Protein AF-X1LJ41-F1 (afdb_monomer)

Secondary structure (DSSP, 8-state):
--HHHHTGGGSGGGHHHHHHHHHHHTTTS-TTTHHHHHHHHHHHHHHHHHHH-S--HHHHHHHHHHHHHHHHHHHHHHHHH--B---TT---B--S--------SHHHHHHHHHHHTS-HHHHHHHHHHHTTPPPPHHHHHHHTT-

Structure (mmCIF, N/CA/C/O backbone):
data_AF-X1LJ41-F1
#
_entry.id   AF-X1LJ41-F1
#
loop_
_atom_site.group_PDB
_atom_site.id
_atom_site.type_symbol
_atom_site.label_atom_id
_atom_site.label_alt_id
_atom_site.label_comp_id
_atom_site.label_asym_id
_atom_site.label_entity_id
_atom_site.label_seq_id
_atom_site.pdbx_PDB_ins_code
_atom_site.Cartn_x
_atom_site.Cartn_y
_atom_site.Cartn_z
_atom_site.occupancy
_atom_site.B_iso_or_equiv
_atom_site.auth_seq_id
_atom_site.auth_comp_id
_atom_site.auth_asym_id
_atom_site.auth_atom_id
_atom_site.pdbx_PDB_model_num
ATOM 1 N N . MET A 1 1 ? 4.946 17.340 -2.165 1.00 67.69 1 MET A N 1
ATOM 2 C CA . MET A 1 1 ? 4.277 17.723 -0.901 1.00 67.69 1 MET A CA 1
ATOM 3 C C . MET A 1 1 ? 2.829 17.313 -1.077 1.00 67.69 1 MET A C 1
ATOM 5 O O . MET A 1 1 ? 2.264 17.725 -2.078 1.00 67.69 1 MET A O 1
ATOM 9 N N . SER A 1 2 ? 2.300 16.434 -0.219 1.00 85.31 2 SER A N 1
ATOM 10 C CA . SER A 1 2 ? 0.968 15.839 -0.413 1.00 85.31 2 SER A CA 1
ATOM 11 C C . SER A 1 2 ? -0.127 16.756 0.116 1.00 85.31 2 SER A C 1
ATOM 13 O O . SER A 1 2 ? -0.164 17.063 1.313 1.00 85.31 2 SER A O 1
ATOM 15 N N . TRP A 1 3 ? -1.039 17.160 -0.771 1.00 87.69 3 TRP A N 1
ATOM 16 C CA . TRP A 1 3 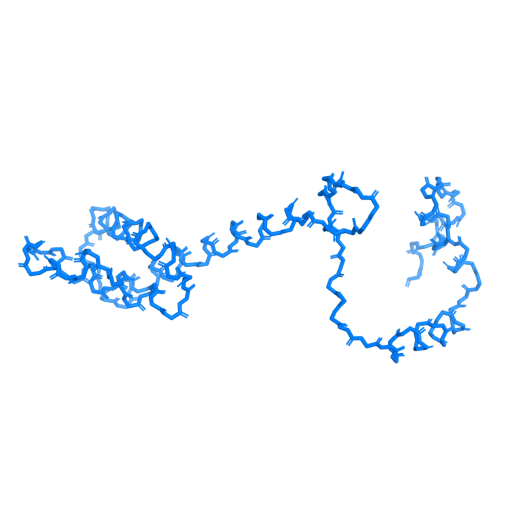? -2.142 18.056 -0.422 1.00 87.69 3 TRP A CA 1
ATOM 17 C C . TRP A 1 3 ? -3.063 17.444 0.644 1.00 87.69 3 TRP A C 1
ATOM 19 O O . TRP A 1 3 ? -3.462 18.124 1.593 1.00 87.69 3 TRP A O 1
ATOM 29 N N . LEU A 1 4 ? -3.364 16.144 0.526 1.00 86.31 4 LEU A N 1
ATOM 30 C CA . LEU A 1 4 ? -4.220 15.423 1.473 1.00 86.31 4 LEU A CA 1
ATOM 31 C C . LEU A 1 4 ? -3.605 15.373 2.870 1.00 86.31 4 LEU A C 1
ATOM 33 O O . LEU A 1 4 ? -4.293 15.620 3.864 1.00 86.31 4 LEU A O 1
ATOM 37 N N . TYR A 1 5 ? -2.310 15.074 2.954 1.00 88.94 5 TYR A N 1
ATOM 38 C CA . TYR A 1 5 ? -1.623 15.006 4.233 1.00 88.94 5 TYR A CA 1
ATOM 39 C C . TYR A 1 5 ? -1.537 16.375 4.914 1.00 88.94 5 TYR A C 1
ATOM 41 O O . TYR A 1 5 ? -1.702 16.468 6.132 1.00 88.94 5 TYR A O 1
ATOM 49 N N . GLU A 1 6 ? -1.331 17.454 4.160 1.00 92.06 6 GLU A N 1
ATOM 50 C CA . GLU A 1 6 ? -1.320 18.819 4.699 1.00 92.06 6 GLU A CA 1
ATOM 51 C C . GLU A 1 6 ? -2.667 19.212 5.316 1.00 92.06 6 GLU A C 1
ATOM 53 O O . GLU A 1 6 ? -2.704 19.774 6.412 1.00 92.06 6 GLU A O 1
ATOM 58 N N . HIS A 1 7 ? -3.769 18.827 4.672 1.00 90.81 7 HIS A N 1
ATOM 59 C CA . HIS A 1 7 ? -5.128 19.168 5.097 1.00 90.81 7 HIS A CA 1
ATOM 60 C C . HIS A 1 7 ? -5.772 18.106 6.002 1.00 90.81 7 HIS A C 1
ATOM 62 O O . HIS A 1 7 ? -6.945 18.221 6.349 1.00 90.81 7 HIS A O 1
ATOM 68 N N . ARG A 1 8 ? -5.019 17.093 6.455 1.00 92.00 8 ARG A N 1
ATOM 69 C CA . ARG A 1 8 ? -5.538 15.953 7.241 1.00 92.00 8 ARG A CA 1
ATOM 70 C C . ARG A 1 8 ? -6.305 16.334 8.508 1.00 92.00 8 ARG A C 1
ATOM 72 O O . ARG A 1 8 ? -7.178 15.588 8.933 1.00 92.00 8 ARG A O 1
ATOM 79 N N . GLU A 1 9 ? -5.985 17.478 9.111 1.00 90.94 9 GLU A N 1
ATOM 80 C CA . GLU A 1 9 ? -6.674 17.979 10.309 1.00 90.94 9 GLU A CA 1
ATOM 81 C C . GLU A 1 9 ? -8.106 18.458 10.008 1.00 90.94 9 GLU A C 1
ATOM 83 O O . GLU A 1 9 ? -8.931 18.512 10.911 1.00 90.94 9 GLU A O 1
ATOM 88 N N . GLN A 1 10 ? -8.416 18.771 8.745 1.00 90.75 10 GLN A N 1
ATOM 89 C CA . GLN A 1 10 ? -9.748 19.173 8.277 1.00 90.75 10 GLN A CA 1
ATOM 90 C C . GLN A 1 10 ? -10.613 17.973 7.858 1.00 90.75 10 GLN A C 1
ATOM 92 O O . GLN A 1 10 ? -11.787 18.140 7.545 1.00 90.75 10 GLN A O 1
ATOM 97 N N . LEU A 1 11 ? -10.037 16.766 7.819 1.00 84.25 11 LEU A N 1
ATOM 98 C CA . LEU A 1 11 ? -10.684 15.549 7.314 1.00 84.25 11 LEU A CA 1
ATOM 99 C C . LEU A 1 11 ? -11.345 14.710 8.426 1.00 84.25 11 LEU A C 1
ATOM 101 O O . LEU A 1 11 ? -11.656 13.536 8.214 1.00 84.25 11 LEU A O 1
ATOM 105 N N . ASP A 1 12 ? -11.552 15.293 9.610 1.00 85.25 12 ASP A N 1
ATOM 106 C CA . ASP A 1 12 ? -12.193 14.674 10.776 1.00 85.25 12 ASP A CA 1
ATOM 107 C C . ASP A 1 12 ? -11.717 13.222 11.027 1.00 85.25 12 ASP A C 1
ATOM 109 O O . ASP A 1 12 ? -10.518 12.932 11.100 1.00 85.25 12 ASP A O 1
ATOM 113 N N . GLY A 1 13 ? -12.651 12.268 11.145 1.00 84.06 13 GLY A N 1
ATOM 114 C CA . GLY A 1 13 ? -12.388 10.853 11.426 1.00 84.06 13 GLY A CA 1
ATOM 115 C C . GLY A 1 13 ? -11.572 10.111 10.359 1.00 84.06 13 GLY A C 1
ATOM 116 O O . GLY A 1 13 ? -11.229 8.946 10.569 1.00 84.06 13 GLY A O 1
ATOM 117 N N . LEU A 1 14 ? -11.238 10.756 9.235 1.00 89.75 14 LEU A N 1
ATOM 118 C CA . LEU A 1 14 ? -10.426 10.181 8.158 1.00 89.75 14 LEU A CA 1
ATOM 119 C C . LEU A 1 14 ? -8.928 10.407 8.342 1.00 89.75 14 LEU A C 1
ATOM 121 O O . LEU A 1 14 ? -8.138 9.725 7.684 1.00 89.75 14 LEU A O 1
ATOM 125 N N . LYS A 1 15 ? -8.522 11.290 9.263 1.00 93.69 15 LYS A N 1
ATOM 126 C CA . LYS A 1 15 ? -7.111 11.565 9.566 1.00 93.69 15 LYS A CA 1
ATOM 127 C C . LYS A 1 15 ? -6.254 10.293 9.699 1.00 93.69 15 LYS A C 1
ATOM 129 O O . LYS A 1 15 ? -5.216 10.222 9.041 1.00 93.69 15 LYS A O 1
ATOM 134 N N . PRO A 1 16 ? -6.667 9.239 10.437 1.00 93.31 16 PRO A N 1
ATOM 135 C CA . PRO A 1 16 ? -5.860 8.024 10.557 1.00 93.31 16 PRO A CA 1
ATOM 136 C C . PRO A 1 16 ? -5.666 7.274 9.234 1.00 93.31 16 PRO A C 1
ATOM 138 O O . PRO A 1 16 ? -4.658 6.591 9.062 1.00 93.31 16 PRO A O 1
ATOM 141 N N . LEU A 1 17 ? -6.625 7.363 8.308 1.00 94.69 17 LEU A N 1
ATOM 142 C CA . LEU A 1 17 ? -6.538 6.709 7.000 1.00 94.69 17 LEU A CA 1
ATOM 143 C C . LEU A 1 17 ? -5.567 7.456 6.088 1.00 94.69 17 LEU A C 1
ATOM 145 O O . LEU A 1 17 ? -4.738 6.824 5.438 1.00 94.69 17 LEU A O 1
ATOM 149 N N . VAL A 1 18 ? -5.629 8.788 6.108 1.00 94.69 18 VAL A N 1
ATOM 150 C CA . VAL A 1 18 ? -4.722 9.672 5.363 1.00 94.69 18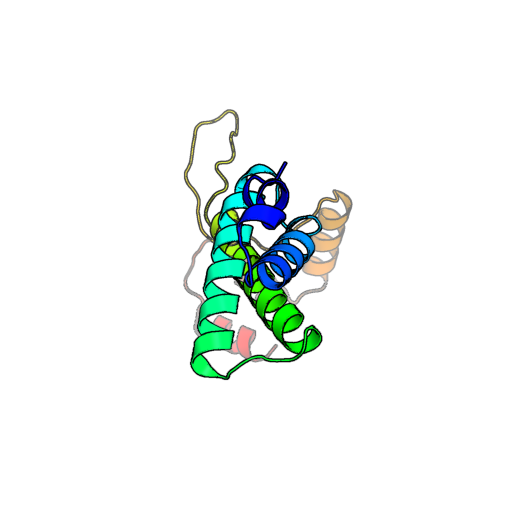 VAL A CA 1
ATOM 151 C C . VAL A 1 18 ? -3.285 9.505 5.853 1.00 94.69 18 VAL A C 1
ATOM 153 O O . VAL A 1 18 ? -2.380 9.309 5.051 1.00 94.69 18 VAL A O 1
ATOM 156 N N . GLU A 1 19 ? -3.062 9.444 7.168 1.00 94.88 19 GLU A N 1
ATOM 157 C CA . GLU A 1 19 ? -1.731 9.169 7.728 1.00 94.88 19 GLU A CA 1
ATOM 158 C C . GLU A 1 19 ? -1.171 7.805 7.292 1.00 94.88 19 GLU A C 1
ATOM 160 O O . GLU A 1 19 ? 0.032 7.664 7.067 1.00 94.88 19 GLU A O 1
ATOM 165 N N . ILE A 1 20 ? -2.025 6.781 7.173 1.00 95.25 20 ILE A N 1
ATOM 166 C CA . ILE A 1 20 ? -1.611 5.458 6.686 1.00 95.25 20 ILE A CA 1
ATOM 167 C C . ILE A 1 20 ? -1.280 5.504 5.194 1.00 95.25 20 ILE A C 1
ATOM 169 O O . ILE A 1 20 ? -0.294 4.885 4.790 1.00 95.25 20 ILE A O 1
ATOM 173 N N . ALA A 1 21 ? -2.088 6.201 4.396 1.00 95.06 21 ALA A N 1
ATOM 174 C CA . ALA A 1 21 ? -1.861 6.353 2.966 1.00 95.06 21 ALA A CA 1
ATOM 175 C C . ALA A 1 21 ? -0.543 7.085 2.704 1.00 95.06 21 ALA A C 1
ATOM 177 O O . ALA A 1 21 ? 0.347 6.523 2.070 1.00 95.06 21 ALA A O 1
ATOM 178 N N . HIS A 1 22 ? -0.360 8.254 3.315 1.00 94.69 22 HIS A N 1
ATOM 179 C CA . HIS A 1 22 ? 0.853 9.051 3.189 1.00 94.69 22 HIS A CA 1
ATOM 180 C C . HIS A 1 22 ? 2.114 8.268 3.591 1.00 94.69 22 HIS A C 1
ATOM 182 O O . HIS A 1 22 ? 3.098 8.221 2.853 1.00 94.69 22 HIS A O 1
ATOM 188 N N . TRP A 1 23 ? 2.060 7.549 4.720 1.00 95.00 23 TRP A N 1
ATOM 189 C CA . TRP A 1 23 ? 3.147 6.665 5.156 1.00 95.00 23 TRP A CA 1
ATOM 190 C C . TRP A 1 23 ? 3.500 5.582 4.124 1.00 95.00 23 TRP A C 1
ATOM 192 O O . TRP A 1 23 ? 4.668 5.212 4.004 1.00 95.00 23 TRP A O 1
ATOM 202 N N . ALA A 1 24 ? 2.506 5.038 3.419 1.00 93.00 24 ALA A N 1
ATOM 203 C CA . ALA A 1 24 ? 2.724 3.984 2.435 1.00 93.00 24 ALA A CA 1
ATOM 204 C C . ALA A 1 24 ? 3.323 4.517 1.125 1.00 93.00 24 ALA A C 1
ATOM 206 O O . ALA A 1 24 ? 4.089 3.799 0.487 1.00 93.00 24 ALA A O 1
ATOM 207 N N . VAL A 1 25 ? 2.982 5.747 0.736 1.00 91.94 25 VAL A N 1
ATOM 208 C CA . VAL A 1 25 ? 3.361 6.339 -0.553 1.00 91.94 25 VAL A CA 1
ATOM 209 C C . VAL A 1 25 ? 4.779 6.912 -0.544 1.00 91.94 25 VAL A C 1
ATOM 211 O O . VAL A 1 25 ? 5.560 6.571 -1.430 1.00 91.94 25 VAL A O 1
ATOM 214 N N . ILE A 1 26 ? 5.151 7.714 0.465 1.00 88.62 26 ILE A N 1
ATOM 215 C CA . ILE A 1 26 ? 6.436 8.448 0.491 1.00 88.62 26 ILE A CA 1
ATOM 216 C C . ILE A 1 26 ? 7.663 7.585 0.133 1.00 88.62 26 ILE A C 1
ATOM 218 O O . ILE A 1 26 ? 8.468 8.023 -0.688 1.00 88.62 26 ILE A O 1
ATOM 222 N N . PRO A 1 27 ? 7.863 6.385 0.719 1.00 87.44 27 PRO A N 1
ATOM 223 C CA . PRO A 1 27 ? 9.068 5.602 0.447 1.00 87.44 27 PRO A CA 1
ATOM 224 C C . PRO A 1 27 ? 8.997 4.771 -0.845 1.00 87.44 27 PRO A C 1
ATOM 226 O O . PRO A 1 27 ? 9.969 4.090 -1.173 1.00 87.44 27 PRO A O 1
ATOM 229 N N . HIS A 1 28 ? 7.850 4.728 -1.527 1.00 85.06 28 HIS A N 1
ATOM 230 C CA . HIS A 1 28 ? 7.544 3.694 -2.522 1.00 85.06 28 HIS A CA 1
ATOM 231 C C . HIS A 1 28 ? 6.938 4.220 -3.825 1.00 85.06 28 HIS A C 1
ATOM 233 O O . HIS A 1 28 ? 6.666 3.427 -4.715 1.00 85.06 28 HIS A O 1
ATOM 239 N N . VAL A 1 29 ? 6.672 5.512 -3.965 1.00 87.56 29 VAL A N 1
ATOM 240 C CA . VAL A 1 29 ? 6.028 6.051 -5.169 1.00 87.56 29 VAL A CA 1
ATOM 241 C C . VAL A 1 29 ? 6.800 7.290 -5.626 1.00 87.56 29 VAL A C 1
ATOM 243 O O . VAL A 1 29 ? 7.142 8.119 -4.773 1.00 87.56 29 VAL A O 1
ATOM 246 N N . PRO A 1 30 ? 7.120 7.421 -6.928 1.00 88.25 30 PRO A N 1
ATOM 247 C CA . PRO A 1 30 ? 7.723 8.628 -7.488 1.00 88.25 30 PRO A CA 1
ATOM 248 C C . PRO A 1 30 ? 6.887 9.870 -7.155 1.00 88.25 30 PRO A C 1
ATOM 250 O O . PRO A 1 30 ? 5.661 9.758 -7.190 1.00 88.25 30 PRO A O 1
ATOM 253 N N . PRO A 1 31 ? 7.505 11.024 -6.833 1.00 87.38 31 PRO A N 1
ATOM 254 C CA . PRO A 1 31 ? 6.812 12.253 -6.429 1.00 87.38 31 PRO A CA 1
ATOM 255 C C . PRO A 1 31 ? 5.629 12.655 -7.314 1.00 87.38 31 PRO A C 1
ATOM 257 O O . PRO A 1 31 ? 4.655 13.200 -6.806 1.00 87.38 31 PRO A O 1
ATOM 260 N N . GLU A 1 32 ? 5.721 12.375 -8.611 1.00 88.12 32 GLU A N 1
ATOM 261 C CA . GLU A 1 32 ? 4.727 12.704 -9.631 1.00 88.12 32 GLU A CA 1
ATOM 262 C C . GLU A 1 32 ? 3.410 11.942 -9.433 1.00 88.12 32 GLU A C 1
ATOM 264 O O . GLU A 1 32 ? 2.343 12.505 -9.656 1.00 88.12 32 GLU A O 1
ATOM 269 N N . ASP A 1 33 ? 3.487 10.700 -8.950 1.00 89.31 33 ASP A N 1
ATOM 270 C CA . ASP A 1 33 ? 2.338 9.803 -8.784 1.00 89.31 33 ASP A CA 1
ATOM 271 C C . ASP A 1 33 ? 1.851 9.735 -7.325 1.00 89.31 33 ASP A C 1
ATOM 273 O O . ASP A 1 33 ? 0.884 9.033 -7.015 1.00 89.31 33 ASP A O 1
ATOM 277 N N . GLN A 1 34 ? 2.537 10.411 -6.392 1.00 89.50 34 GLN A N 1
ATOM 278 C CA . GLN A 1 34 ? 2.277 10.249 -4.958 1.00 89.50 34 GLN A CA 1
ATOM 279 C C . GLN A 1 34 ? 0.843 10.617 -4.583 1.00 89.50 34 GLN A C 1
ATOM 281 O O . GLN A 1 34 ? 0.188 9.838 -3.892 1.00 89.50 34 GLN A O 1
ATOM 286 N N . ASP A 1 35 ? 0.348 11.761 -5.051 1.00 90.38 35 ASP A N 1
ATOM 287 C CA . ASP A 1 35 ? -0.983 12.253 -4.683 1.00 90.38 35 ASP A CA 1
ATOM 288 C C . ASP A 1 35 ? -2.096 11.340 -5.220 1.00 90.38 35 ASP A C 1
ATOM 290 O O . ASP A 1 35 ? -3.037 11.018 -4.487 1.00 90.38 35 ASP A O 1
ATOM 294 N N . ASP A 1 36 ? -1.955 10.846 -6.453 1.00 91.12 36 ASP A N 1
ATOM 295 C CA . ASP A 1 36 ? -2.916 9.930 -7.077 1.00 91.12 36 ASP A CA 1
ATOM 296 C C . ASP A 1 36 ? -2.972 8.590 -6.330 1.00 91.12 36 ASP A C 1
ATOM 298 O O . ASP A 1 36 ? -4.048 8.093 -5.970 1.00 91.12 36 ASP A O 1
ATOM 302 N N . VAL A 1 37 ? -1.805 8.008 -6.035 1.00 91.62 37 VAL A N 1
ATOM 303 C CA . VAL A 1 37 ? -1.717 6.736 -5.304 1.00 91.62 37 VAL A CA 1
ATOM 304 C C . VAL A 1 37 ? -2.172 6.903 -3.851 1.00 91.62 37 VAL A C 1
ATOM 306 O O . VAL A 1 37 ? -2.815 6.005 -3.299 1.00 91.62 37 VAL A O 1
ATOM 309 N N . GLU A 1 38 ? -1.895 8.047 -3.223 1.00 93.75 38 GLU A N 1
ATOM 310 C CA . GLU A 1 38 ? -2.345 8.350 -1.864 1.00 93.75 38 GLU A CA 1
ATOM 311 C C . GLU A 1 38 ? -3.878 8.400 -1.793 1.00 93.75 38 GLU A C 1
ATOM 313 O O . GLU A 1 38 ? -4.472 7.709 -0.958 1.00 93.75 38 GLU A O 1
ATOM 318 N N . GLN A 1 39 ? -4.530 9.131 -2.706 1.00 93.25 39 GLN A N 1
ATOM 319 C CA . GLN A 1 39 ? -5.994 9.189 -2.805 1.00 93.25 39 GLN A CA 1
ATOM 320 C C . GLN A 1 39 ? -6.608 7.801 -3.004 1.00 93.25 39 GLN A C 1
ATOM 322 O O . GLN A 1 39 ? -7.575 7.424 -2.334 1.00 93.25 39 GLN A O 1
ATOM 327 N N . GLU A 1 40 ? -6.020 7.006 -3.891 1.00 94.62 40 GLU A N 1
ATOM 328 C CA . GLU A 1 40 ? -6.493 5.662 -4.193 1.00 94.62 40 GLU A CA 1
ATOM 329 C C . GLU A 1 40 ? -6.400 4.721 -2.979 1.00 94.62 40 GLU A C 1
ATOM 331 O O . GLU A 1 40 ? -7.314 3.927 -2.714 1.00 94.62 40 GLU A O 1
ATOM 336 N N . ILE A 1 41 ? -5.326 4.840 -2.190 1.00 95.31 41 ILE A N 1
ATOM 337 C CA . ILE A 1 41 ? -5.190 4.127 -0.918 1.00 95.31 41 ILE A CA 1
ATOM 338 C C . ILE A 1 41 ? -6.268 4.585 0.068 1.00 95.31 41 ILE A C 1
ATOM 340 O O . ILE A 1 41 ? -6.923 3.727 0.661 1.00 95.31 41 ILE A O 1
ATOM 344 N N . VAL A 1 42 ? -6.504 5.892 0.229 1.00 95.50 42 VAL A N 1
ATOM 345 C CA . VAL A 1 42 ? -7.537 6.416 1.144 1.00 95.50 42 VAL A CA 1
ATOM 346 C C . VAL A 1 42 ? -8.922 5.875 0.786 1.00 95.50 42 VAL A C 1
ATOM 348 O O . VAL A 1 42 ? -9.608 5.336 1.659 1.00 95.50 42 VAL A O 1
ATOM 351 N N . ILE A 1 43 ? -9.309 5.926 -0.493 1.00 95.44 43 ILE A N 1
ATOM 352 C CA . ILE A 1 43 ? -10.584 5.374 -0.980 1.00 95.44 43 ILE A CA 1
ATOM 353 C C . ILE A 1 43 ? -10.678 3.883 -0.645 1.00 95.44 43 ILE A C 1
ATOM 355 O O . ILE A 1 43 ? -11.715 3.393 -0.188 1.00 95.44 43 ILE A O 1
ATOM 359 N N . ARG A 1 44 ? -9.584 3.136 -0.823 1.00 96.00 44 ARG A N 1
ATOM 360 C CA . ARG A 1 44 ? -9.584 1.702 -0.539 1.00 96.00 44 ARG A CA 1
ATOM 361 C C . ARG A 1 44 ? -9.696 1.390 0.952 1.00 96.00 44 ARG A C 1
ATOM 363 O O . ARG A 1 44 ? -10.364 0.421 1.329 1.00 96.00 44 ARG A O 1
ATOM 370 N N . LEU A 1 45 ? -9.056 2.189 1.800 1.00 95.69 45 LEU A N 1
ATOM 371 C CA . LEU A 1 45 ? -9.165 2.072 3.252 1.00 95.69 45 LEU A CA 1
ATOM 372 C C . LEU A 1 45 ? -10.587 2.390 3.724 1.00 95.69 45 LEU A C 1
ATOM 374 O O . LEU A 1 45 ? -11.132 1.627 4.518 1.00 95.69 45 LEU A O 1
ATOM 378 N N . LEU A 1 46 ? -11.212 3.433 3.172 1.00 94.69 46 LEU A N 1
ATOM 379 C CA . LEU A 1 46 ? -12.614 3.781 3.415 1.00 94.69 46 LEU A CA 1
ATOM 380 C C . LEU A 1 46 ? -13.558 2.617 3.100 1.00 94.69 46 LEU A C 1
ATOM 382 O O . LEU A 1 46 ? -14.277 2.159 3.984 1.00 94.69 46 LEU A O 1
ATOM 386 N N . GLN A 1 47 ? -13.471 2.058 1.889 1.00 95.31 47 GLN A N 1
ATOM 387 C CA . GLN A 1 47 ? -14.264 0.887 1.484 1.00 95.31 47 GLN A CA 1
ATOM 388 C C . GLN A 1 47 ? -14.054 -0.315 2.415 1.00 95.31 47 GLN A C 1
ATOM 390 O O . GLN A 1 47 ? -14.961 -1.110 2.658 1.00 95.31 47 GLN A O 1
ATOM 395 N N . THR A 1 48 ? -12.834 -0.481 2.925 1.00 94.94 48 THR A N 1
ATOM 396 C CA . THR A 1 48 ? -12.501 -1.574 3.842 1.00 94.94 48 THR A CA 1
ATOM 397 C C . THR A 1 48 ? -13.161 -1.371 5.203 1.00 94.94 48 THR A C 1
ATOM 399 O O . THR A 1 48 ? -13.706 -2.324 5.761 1.00 94.94 48 THR A O 1
ATOM 402 N N . VAL A 1 49 ? -13.124 -0.145 5.727 1.00 93.69 49 VAL A N 1
ATOM 403 C CA . VAL A 1 49 ? -13.772 0.214 6.993 1.00 93.69 49 VAL A CA 1
ATOM 404 C C . VAL A 1 49 ? -15.290 0.114 6.872 1.00 93.69 49 VAL A C 1
ATOM 406 O O . VAL A 1 49 ? -15.929 -0.430 7.766 1.00 93.69 49 VAL A O 1
ATOM 409 N N . GLU A 1 50 ? -15.867 0.554 5.756 1.00 93.69 50 GLU A N 1
ATOM 410 C CA . GLU A 1 50 ? -17.301 0.425 5.486 1.00 93.69 50 GLU A CA 1
ATOM 411 C C . GLU A 1 50 ? -17.733 -1.048 5.437 1.00 93.69 50 GLU A C 1
ATOM 413 O O . GLU A 1 50 ? -18.692 -1.450 6.091 1.00 93.69 50 GLU A O 1
ATOM 418 N N . LYS A 1 51 ? -16.978 -1.887 4.718 1.00 94.69 51 LYS A N 1
ATOM 419 C CA . LYS A 1 51 ? -17.331 -3.297 4.519 1.00 94.69 51 LYS A CA 1
ATOM 420 C C . LYS A 1 51 ? -17.121 -4.167 5.756 1.00 94.69 51 LYS A C 1
ATOM 422 O O . LYS A 1 51 ? -17.862 -5.125 5.966 1.00 94.69 51 LYS A O 1
ATOM 427 N N . TYR A 1 52 ? -16.072 -3.905 6.531 1.00 92.31 52 TYR A N 1
ATOM 428 C CA . TYR A 1 52 ? -15.637 -4.804 7.602 1.00 92.31 52 TYR A CA 1
ATOM 429 C C . TYR A 1 52 ? -15.630 -4.158 8.994 1.00 92.31 52 TYR A C 1
ATOM 431 O O . TYR A 1 52 ? -15.194 -4.802 9.958 1.00 92.31 52 TYR A O 1
ATOM 439 N N . GLY A 1 53 ? -16.101 -2.916 9.105 1.00 89.31 53 GLY A N 1
ATOM 440 C CA . GLY A 1 53 ? -16.013 -2.096 10.308 1.00 89.31 53 GLY A CA 1
ATOM 441 C C . GLY A 1 53 ? -14.601 -1.564 10.562 1.00 89.31 53 GLY A C 1
ATOM 442 O O . GLY A 1 53 ? -13.654 -1.828 9.816 1.00 89.31 53 GLY A O 1
ATOM 443 N N . ASN A 1 54 ? -14.443 -0.833 11.666 1.00 85.56 54 ASN A N 1
ATOM 444 C CA . ASN A 1 54 ? -13.148 -0.291 12.064 1.00 85.56 54 ASN A CA 1
ATOM 445 C C . ASN A 1 54 ? -12.163 -1.430 12.393 1.00 85.56 54 ASN A C 1
ATOM 447 O O . ASN A 1 54 ? -12.359 -2.195 13.340 1.00 85.56 54 ASN A O 1
ATOM 451 N N . LYS A 1 55 ? -11.111 -1.566 11.580 1.00 89.69 55 LYS A N 1
ATOM 452 C CA . LYS A 1 55 ? -10.047 -2.559 11.768 1.00 89.69 55 LYS A CA 1
ATOM 453 C C . LYS A 1 55 ? -8.831 -1.924 12.420 1.00 89.69 55 LYS A C 1
ATOM 455 O O . LYS A 1 55 ? -8.559 -0.739 12.267 1.00 89.69 55 LYS A O 1
ATOM 460 N N . GLY A 1 56 ? -8.047 -2.752 13.105 1.00 91.56 56 GLY A N 1
ATOM 461 C CA . GLY A 1 56 ? -6.793 -2.307 13.702 1.00 91.56 56 GLY A CA 1
ATOM 462 C C . GLY A 1 56 ? -5.825 -1.719 12.667 1.00 91.56 56 GLY A C 1
ATOM 463 O O . GLY A 1 56 ? -5.753 -2.172 11.521 1.00 91.56 56 GLY A O 1
ATOM 464 N N . LYS A 1 57 ? -5.013 -0.752 13.105 1.00 92.88 57 LYS A N 1
ATOM 465 C CA . LYS A 1 57 ? -4.026 -0.027 12.281 1.00 92.88 57 LYS A CA 1
ATOM 466 C C . LYS A 1 57 ? -3.114 -0.945 11.456 1.00 92.88 57 LYS A C 1
ATOM 468 O O . LYS A 1 57 ? -2.797 -0.625 10.314 1.00 92.88 57 LYS A O 1
ATOM 473 N N . ALA A 1 58 ? -2.708 -2.092 12.005 1.00 93.12 58 ALA A N 1
ATOM 474 C CA . ALA A 1 58 ? -1.861 -3.061 11.305 1.00 93.12 58 ALA A CA 1
ATOM 475 C C . ALA A 1 58 ? -2.540 -3.654 10.057 1.00 93.12 58 ALA A C 1
ATOM 477 O O . ALA A 1 58 ? -1.904 -3.785 9.013 1.00 93.12 58 ALA A O 1
ATOM 478 N N . TYR A 1 59 ? -3.838 -3.954 10.146 1.00 94.44 59 TYR A N 1
ATOM 479 C CA . TYR A 1 59 ? -4.615 -4.475 9.024 1.00 94.44 59 TYR A CA 1
ATOM 480 C C . TYR A 1 59 ? -4.753 -3.426 7.916 1.00 94.44 59 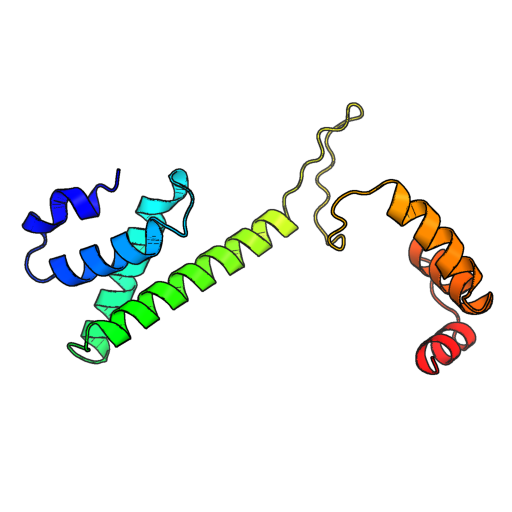TYR A C 1
ATOM 482 O O . TYR A 1 59 ? -4.491 -3.710 6.751 1.00 94.44 59 TYR A O 1
ATOM 490 N N . LEU A 1 60 ? -5.074 -2.184 8.285 1.00 95.19 60 LEU A N 1
ATOM 491 C CA . LEU A 1 60 ? -5.182 -1.071 7.339 1.00 95.19 60 LEU A CA 1
ATOM 492 C C . LEU A 1 60 ? -3.843 -0.781 6.638 1.00 95.19 60 LEU A C 1
ATOM 494 O O . LEU A 1 60 ? -3.806 -0.593 5.425 1.00 95.19 60 LEU A O 1
ATOM 498 N N . LYS A 1 61 ? -2.715 -0.864 7.355 1.00 95.44 61 LYS A N 1
ATOM 499 C CA . LYS A 1 61 ? -1.380 -0.791 6.735 1.00 95.44 61 LYS A CA 1
ATOM 500 C C . LYS A 1 61 ? -1.124 -1.915 5.727 1.00 95.44 61 LYS A C 1
ATOM 502 O O . LYS A 1 61 ? -0.474 -1.675 4.711 1.00 95.44 61 LYS A O 1
ATOM 507 N N . ALA A 1 62 ? -1.615 -3.128 5.983 1.00 95.25 62 ALA A N 1
ATOM 508 C CA . ALA A 1 62 ? -1.497 -4.231 5.030 1.00 95.25 62 ALA A CA 1
ATOM 509 C C . ALA A 1 62 ? -2.312 -3.967 3.752 1.00 95.25 62 ALA A C 1
ATOM 511 O O . ALA A 1 62 ? -1.817 -4.210 2.653 1.00 95.25 62 ALA A O 1
ATOM 512 N N . VAL A 1 63 ? -3.515 -3.397 3.884 1.00 94.75 63 VAL A N 1
ATOM 513 C CA . VAL A 1 63 ? -4.340 -2.972 2.740 1.00 94.75 63 VAL A CA 1
ATOM 514 C C . VAL A 1 63 ? -3.627 -1.899 1.910 1.00 94.75 63 VAL A C 1
ATOM 516 O O . VAL A 1 63 ? -3.557 -2.029 0.689 1.00 94.75 63 VAL A O 1
ATOM 519 N N . ALA A 1 64 ? -3.037 -0.890 2.558 1.00 95.25 64 ALA A N 1
ATOM 520 C CA . ALA A 1 64 ? -2.259 0.146 1.876 1.00 95.25 64 ALA A CA 1
ATOM 521 C C . ALA A 1 64 ? -1.060 -0.441 1.106 1.00 95.25 64 ALA A C 1
ATOM 523 O O . ALA A 1 64 ? -0.884 -0.159 -0.077 1.00 95.25 64 ALA A O 1
ATOM 524 N N . ARG A 1 65 ? -0.286 -1.345 1.726 1.00 94.38 65 ARG A N 1
ATOM 525 C CA . ARG A 1 65 ? 0.830 -2.043 1.056 1.00 94.38 65 ARG A CA 1
ATOM 526 C C . ARG A 1 65 ? 0.388 -2.849 -0.159 1.00 94.38 65 ARG A C 1
ATOM 528 O O . ARG A 1 65 ? 1.070 -2.837 -1.177 1.00 94.38 65 ARG A O 1
ATOM 535 N N . TYR A 1 66 ? -0.751 -3.535 -0.072 1.00 93.62 66 TYR A N 1
ATOM 536 C CA . TYR A 1 66 ? -1.285 -4.274 -1.214 1.00 93.62 66 TYR A CA 1
ATOM 537 C C . TYR A 1 66 ? -1.555 -3.352 -2.408 1.00 93.62 66 TYR A C 1
ATOM 539 O O . TYR A 1 66 ? -1.323 -3.740 -3.554 1.00 93.62 66 TYR A O 1
ATOM 547 N N . ARG A 1 67 ? -1.990 -2.114 -2.151 1.00 93.31 67 ARG A N 1
ATOM 548 C CA . ARG A 1 67 ? -2.192 -1.129 -3.211 1.00 93.31 67 ARG A CA 1
ATOM 549 C C . ARG A 1 67 ? -0.881 -0.640 -3.821 1.00 93.31 67 ARG A C 1
ATOM 551 O O . ARG A 1 67 ? -0.798 -0.584 -5.041 1.00 93.31 67 ARG A O 1
ATOM 558 N N . ILE A 1 68 ? 0.154 -0.419 -3.012 1.00 92.38 68 ILE A N 1
ATOM 559 C CA . ILE A 1 68 ? 1.510 -0.125 -3.509 1.00 92.38 68 ILE A CA 1
ATOM 560 C C . ILE A 1 68 ? 2.015 -1.242 -4.437 1.00 92.38 68 ILE A C 1
ATOM 562 O O . ILE A 1 68 ? 2.520 -0.970 -5.524 1.00 92.38 68 ILE A O 1
ATOM 566 N N . TYR A 1 69 ? 1.822 -2.513 -4.069 1.00 91.00 69 TYR A N 1
ATOM 567 C CA . TYR A 1 69 ? 2.189 -3.626 -4.952 1.00 91.00 69 TYR A CA 1
ATOM 568 C C . TYR A 1 69 ? 1.383 -3.642 -6.254 1.00 91.00 69 TYR A C 1
ATOM 570 O O . TYR A 1 69 ? 1.927 -3.971 -7.308 1.00 91.00 69 TYR A O 1
ATOM 578 N N . ALA A 1 70 ? 0.097 -3.286 -6.203 1.00 90.44 70 ALA A N 1
ATOM 579 C CA . ALA A 1 70 ? -0.731 -3.176 -7.398 1.00 90.44 70 ALA A CA 1
ATOM 580 C C . ALA A 1 70 ? -0.246 -2.050 -8.329 1.00 90.44 70 ALA A C 1
ATOM 582 O O . ALA A 1 70 ? -0.144 -2.289 -9.531 1.00 90.44 70 ALA A O 1
ATOM 583 N N . TYR A 1 71 ? 0.114 -0.886 -7.777 1.00 90.06 71 TYR A N 1
ATOM 584 C CA . TYR A 1 71 ? 0.722 0.223 -8.520 1.00 90.06 71 TYR A CA 1
ATOM 585 C C . TYR A 1 71 ? 1.990 -0.239 -9.248 1.00 90.06 71 TYR A C 1
ATOM 587 O O . TYR A 1 71 ? 2.056 -0.184 -10.475 1.00 90.06 71 TYR A O 1
ATOM 595 N N . TYR A 1 72 ? 2.941 -0.839 -8.527 1.00 85.81 72 TYR A N 1
ATOM 596 C CA . TYR A 1 72 ? 4.176 -1.332 -9.139 1.00 85.81 72 TYR A CA 1
ATOM 597 C C . TYR A 1 72 ? 3.954 -2.429 -10.174 1.00 85.81 72 TYR A C 1
ATOM 599 O O . TYR A 1 72 ? 4.706 -2.521 -11.139 1.00 85.81 72 TYR A O 1
ATOM 607 N N . ARG A 1 73 ? 2.927 -3.267 -10.010 1.00 86.12 73 ARG A N 1
ATOM 608 C CA . ARG A 1 73 ? 2.587 -4.279 -11.012 1.00 86.12 73 ARG A CA 1
ATOM 609 C C . ARG A 1 73 ? 2.161 -3.635 -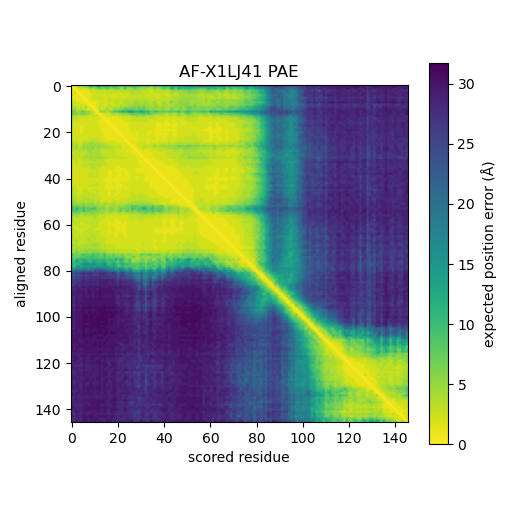12.332 1.00 86.12 73 ARG A C 1
ATOM 611 O O . ARG A 1 73 ? 2.549 -4.136 -13.385 1.00 86.12 73 ARG A O 1
ATOM 618 N N . VAL A 1 74 ? 1.383 -2.554 -12.275 1.00 81.06 74 VAL A N 1
ATOM 619 C CA . VAL A 1 74 ? 0.950 -1.797 -13.459 1.00 81.06 74 VAL A CA 1
ATOM 620 C C . VAL A 1 74 ? 2.118 -1.018 -14.054 1.00 81.06 74 VAL A C 1
ATOM 622 O O . VAL A 1 74 ? 2.355 -1.118 -15.254 1.00 81.06 74 VAL A O 1
ATOM 625 N N . GLU A 1 75 ? 2.902 -0.323 -13.232 1.00 77.69 75 GLU A N 1
ATOM 626 C CA . GLU A 1 75 ? 4.075 0.428 -13.692 1.00 77.69 75 GLU A CA 1
ATOM 627 C C . GLU A 1 75 ? 5.145 -0.472 -14.311 1.00 77.69 75 GLU A C 1
ATOM 629 O O . GLU A 1 75 ? 5.692 -0.170 -15.370 1.00 77.69 75 GLU A O 1
ATOM 634 N N . TYR A 1 76 ? 5.393 -1.641 -13.721 1.00 64.12 76 TYR A N 1
ATOM 635 C CA . TYR A 1 76 ? 6.274 -2.644 -14.310 1.00 64.12 76 TYR A CA 1
ATOM 636 C C . TYR A 1 76 ? 5.759 -3.114 -15.675 1.00 64.12 76 TYR A C 1
ATOM 638 O O . TYR A 1 76 ? 6.539 -3.255 -16.613 1.00 64.12 76 TYR A O 1
ATOM 646 N N . GLN A 1 77 ? 4.448 -3.328 -15.819 1.00 68.75 77 GLN A N 1
ATOM 647 C CA . GLN A 1 77 ? 3.851 -3.685 -17.107 1.00 68.75 77 GLN A CA 1
ATOM 648 C C . GLN A 1 77 ? 3.958 -2.551 -18.132 1.00 68.75 77 GLN A C 1
ATOM 650 O O . GLN A 1 77 ? 4.281 -2.829 -19.282 1.00 68.75 77 GLN A O 1
ATOM 655 N N . ARG A 1 78 ? 3.743 -1.296 -17.727 1.00 67.88 78 ARG A N 1
ATOM 656 C CA . ARG A 1 78 ? 3.890 -0.115 -18.591 1.00 67.88 78 ARG A CA 1
ATOM 657 C C . ARG A 1 78 ? 5.322 0.048 -19.077 1.00 67.88 78 ARG A C 1
ATOM 659 O O . ARG A 1 78 ? 5.534 0.127 -20.281 1.00 67.88 78 ARG A O 1
ATOM 666 N N . LYS A 1 79 ? 6.305 -0.010 -18.174 1.00 64.25 79 LYS A N 1
ATOM 667 C CA . LYS A 1 79 ? 7.729 0.037 -18.540 1.00 64.25 79 LYS A CA 1
ATOM 668 C C . LYS A 1 79 ? 8.096 -1.098 -19.488 1.00 64.25 79 LYS A C 1
ATOM 670 O O . LYS A 1 79 ? 8.725 -0.852 -20.500 1.00 64.25 79 LYS A O 1
ATOM 675 N N . ARG A 1 80 ? 7.602 -2.318 -19.248 1.00 56.88 80 ARG A N 1
ATOM 676 C CA . ARG A 1 80 ? 7.833 -3.467 -20.142 1.00 56.88 80 ARG A CA 1
ATOM 677 C C . ARG A 1 80 ? 7.255 -3.291 -21.556 1.00 56.88 80 ARG A C 1
ATOM 679 O O . ARG A 1 80 ? 7.643 -4.039 -22.451 1.00 56.88 80 ARG A O 1
ATOM 686 N N . LEU A 1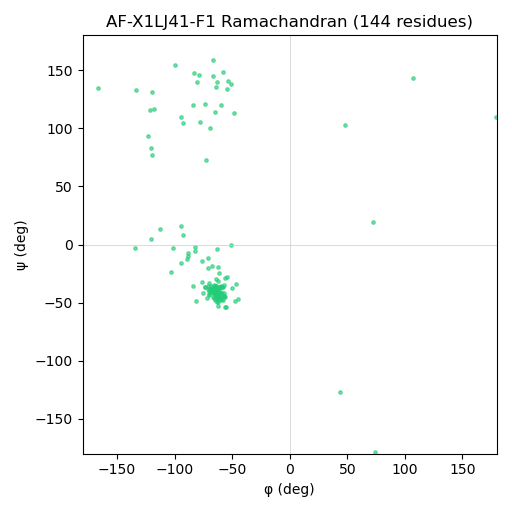 81 ? 6.303 -2.377 -21.741 1.00 53.59 81 LEU A N 1
ATOM 687 C CA . LEU A 1 81 ? 5.651 -2.094 -23.022 1.00 53.59 81 LEU A CA 1
ATOM 688 C C . LEU A 1 81 ? 6.165 -0.807 -23.686 1.00 53.59 81 LEU A C 1
ATOM 690 O O . LEU A 1 81 ? 6.075 -0.700 -24.906 1.00 53.59 81 LEU A O 1
ATOM 694 N N . CYS A 1 82 ? 6.712 0.134 -22.914 1.00 46.25 82 CYS A N 1
ATOM 695 C CA . CYS A 1 82 ? 7.124 1.455 -23.376 1.00 46.25 82 CYS A CA 1
ATOM 696 C C . CYS A 1 82 ? 8.623 1.681 -23.135 1.00 46.25 82 CYS A C 1
ATOM 698 O O . CYS A 1 82 ? 9.012 2.333 -22.167 1.00 46.25 82 CYS A O 1
ATOM 700 N N . TYR A 1 83 ? 9.453 1.192 -24.052 1.00 48.12 83 TYR A N 1
ATOM 701 C CA . TYR A 1 83 ? 10.759 1.793 -24.314 1.00 48.12 83 TYR A CA 1
ATOM 702 C C . TYR A 1 83 ? 10.730 2.277 -25.767 1.00 48.12 83 TYR A C 1
ATOM 704 O O . TYR A 1 83 ? 10.545 1.469 -26.678 1.00 48.12 83 TYR A O 1
ATOM 712 N N . ILE A 1 84 ? 10.843 3.588 -25.982 1.00 49.25 84 ILE A N 1
ATOM 713 C CA . ILE A 1 84 ? 11.249 4.139 -27.277 1.00 49.25 84 ILE A CA 1
ATOM 714 C C . ILE A 1 84 ? 12.755 4.321 -27.139 1.00 49.25 84 ILE A C 1
ATOM 716 O O . ILE A 1 84 ? 13.205 5.120 -26.323 1.00 49.25 84 ILE A O 1
ATOM 720 N N . ASP A 1 85 ? 13.521 3.500 -27.850 1.00 41.53 85 ASP A N 1
ATOM 721 C CA . ASP A 1 85 ? 14.967 3.664 -27.938 1.00 41.53 85 ASP A CA 1
ATOM 722 C C . ASP A 1 85 ? 15.227 4.803 -28.931 1.00 41.53 85 ASP A C 1
ATOM 724 O O . ASP A 1 85 ? 15.018 4.638 -30.137 1.00 41.53 85 ASP A O 1
ATOM 728 N N . GLU A 1 86 ? 15.601 5.984 -28.433 1.00 41.31 86 GLU A N 1
ATOM 729 C CA . GLU A 1 86 ? 16.110 7.077 -29.270 1.00 41.31 86 GLU A CA 1
ATOM 730 C C . GLU A 1 86 ? 17.527 6.719 -29.736 1.00 41.31 86 GLU A C 1
ATOM 732 O O . GLU A 1 86 ? 18.540 7.241 -29.277 1.00 41.31 86 GLU A O 1
ATOM 737 N N . SER A 1 87 ? 17.593 5.770 -30.664 1.00 42.09 87 SER A N 1
ATOM 738 C CA . SER A 1 87 ? 18.767 5.531 -31.486 1.00 42.09 87 SER A CA 1
ATOM 739 C C . SER A 1 87 ? 18.774 6.548 -32.630 1.00 42.09 87 SER A C 1
ATOM 741 O O . SER A 1 87 ? 17.738 6.807 -33.244 1.00 42.09 87 SER A O 1
ATOM 743 N N . GLU A 1 88 ? 19.958 7.072 -32.960 1.00 39.62 88 GLU A N 1
ATOM 744 C CA . GLU A 1 88 ? 20.268 8.045 -34.030 1.00 39.62 88 GLU A CA 1
ATOM 745 C C . GLU A 1 88 ? 19.721 7.691 -35.443 1.00 39.62 88 GLU A C 1
ATOM 747 O O . GLU A 1 88 ? 19.910 8.445 -36.394 1.00 39.62 88 GLU A O 1
ATOM 752 N N . GLY A 1 89 ? 19.034 6.552 -35.606 1.00 43.50 89 GLY A N 1
ATOM 753 C CA . GLY A 1 89 ? 18.468 6.032 -36.854 1.00 43.50 89 GLY A CA 1
ATOM 754 C C . GLY A 1 89 ? 16.934 5.986 -36.954 1.00 43.50 89 GLY A C 1
ATOM 755 O O . GLY A 1 89 ? 16.431 5.347 -37.880 1.00 43.50 89 GLY A O 1
ATOM 756 N N . GLY A 1 90 ? 16.188 6.641 -36.058 1.00 37.16 90 GLY A N 1
ATOM 757 C CA . GLY A 1 90 ? 14.737 6.842 -36.185 1.00 37.16 90 GLY A CA 1
ATOM 758 C C . GLY A 1 90 ? 13.866 5.997 -35.246 1.00 37.16 90 GLY A C 1
ATOM 759 O O . GLY A 1 90 ? 14.146 4.832 -34.966 1.00 37.16 90 GLY A O 1
ATOM 760 N N . GLU A 1 91 ? 12.778 6.616 -34.783 1.00 36.69 91 GLU A N 1
ATOM 761 C CA . GLU A 1 91 ? 11.846 6.102 -33.775 1.00 36.69 91 GLU A CA 1
ATOM 762 C C . GLU A 1 91 ? 11.181 4.779 -34.204 1.00 36.69 91 GLU A C 1
ATOM 764 O O . GLU A 1 91 ? 10.453 4.711 -35.200 1.00 36.69 91 GLU A O 1
ATOM 769 N N . ARG A 1 92 ? 11.374 3.707 -33.424 1.00 37.69 92 ARG A N 1
ATOM 770 C CA . ARG A 1 92 ? 10.581 2.470 -33.529 1.00 37.69 92 ARG A CA 1
ATOM 771 C C . ARG A 1 92 ? 9.899 2.166 -32.202 1.00 37.69 92 ARG A C 1
ATOM 773 O O . ARG A 1 92 ? 10.552 1.847 -31.214 1.00 37.69 92 ARG A O 1
ATOM 780 N N . ALA A 1 93 ? 8.568 2.191 -32.207 1.00 38.38 93 ALA A N 1
ATOM 781 C CA . ALA A 1 93 ? 7.750 1.662 -31.122 1.00 38.38 93 ALA A CA 1
ATOM 782 C C . ALA A 1 93 ? 7.862 0.125 -31.100 1.00 38.38 93 ALA A C 1
ATOM 784 O O . ALA A 1 93 ? 7.245 -0.566 -31.910 1.00 38.38 93 ALA A O 1
ATOM 785 N N . GLY A 1 94 ? 8.691 -0.408 -30.202 1.00 40.84 94 GLY A N 1
ATOM 786 C CA . GLY A 1 94 ? 8.982 -1.837 -30.088 1.00 40.84 94 GLY A CA 1
ATOM 787 C C . GLY A 1 94 ? 8.594 -2.399 -28.725 1.00 40.84 94 GLY A C 1
ATOM 788 O O . GLY A 1 94 ? 9.453 -2.640 -27.886 1.00 40.84 94 GLY A O 1
ATOM 789 N N . GLY A 1 95 ? 7.306 -2.639 -28.486 1.00 38.84 95 GLY A N 1
ATOM 790 C CA . GLY A 1 95 ? 6.864 -3.355 -27.289 1.00 38.84 95 GLY A CA 1
ATOM 791 C C . GLY A 1 95 ? 6.725 -4.859 -27.537 1.00 38.84 95 GLY A C 1
ATOM 792 O O . GLY A 1 95 ? 5.742 -5.260 -28.154 1.00 38.84 95 GLY A O 1
ATOM 793 N N . THR A 1 96 ? 7.666 -5.683 -27.042 1.00 36.84 96 THR A N 1
ATOM 794 C CA . THR A 1 96 ? 7.456 -6.999 -26.372 1.00 36.84 96 THR A CA 1
ATOM 795 C C . THR A 1 96 ? 8.800 -7.645 -25.968 1.00 36.84 96 THR A C 1
ATOM 797 O O . THR A 1 96 ? 9.539 -8.137 -26.809 1.00 36.84 96 THR A O 1
ATOM 800 N N . LEU A 1 97 ? 9.034 -7.680 -24.645 1.00 35.09 97 LEU A N 1
ATOM 801 C CA . LEU A 1 97 ? 9.888 -8.568 -23.828 1.00 35.09 97 LEU A CA 1
ATOM 802 C C . LEU A 1 97 ? 11.347 -8.837 -24.271 1.00 35.09 97 LEU A C 1
ATOM 804 O O . LEU A 1 97 ? 11.614 -9.753 -25.043 1.00 35.09 97 LEU A O 1
ATOM 808 N N . VAL A 1 98 ? 12.306 -8.185 -23.601 1.00 33.97 98 VAL A N 1
ATOM 809 C CA . VAL A 1 98 ? 13.702 -8.652 -23.520 1.00 33.97 98 VAL A CA 1
ATOM 810 C C . VAL A 1 98 ? 14.057 -8.895 -22.052 1.00 33.97 98 VAL A C 1
ATOM 812 O O . VAL A 1 98 ? 13.749 -8.083 -21.179 1.00 33.97 98 VAL A O 1
ATOM 815 N N . PHE A 1 99 ? 14.639 -10.064 -21.780 1.00 31.22 99 PHE A N 1
ATOM 816 C CA . PHE A 1 99 ? 15.189 -10.447 -20.482 1.00 31.22 99 PHE A CA 1
ATOM 817 C C . PHE A 1 99 ? 16.140 -9.361 -19.965 1.00 31.22 99 PHE A C 1
ATOM 819 O O . PHE A 1 99 ? 16.943 -8.833 -20.730 1.00 31.22 99 PHE A O 1
ATOM 826 N N . LEU A 1 100 ? 16.056 -9.050 -18.669 1.00 39.53 100 LEU A N 1
ATOM 827 C CA . LEU A 1 100 ? 16.996 -8.167 -17.979 1.00 39.53 100 LEU A CA 1
ATOM 828 C C . LEU A 1 100 ? 18.436 -8.586 -18.313 1.00 39.53 100 LEU A C 1
ATOM 830 O O . LEU A 1 100 ? 18.874 -9.662 -17.906 1.00 39.53 100 LEU A O 1
ATOM 834 N N . ARG A 1 101 ? 19.168 -7.734 -19.032 1.00 36.28 101 ARG A N 1
ATOM 835 C CA . ARG A 1 101 ? 20.628 -7.778 -19.068 1.00 36.28 101 ARG A CA 1
ATOM 836 C C . ARG A 1 101 ? 21.131 -6.414 -18.631 1.00 36.28 101 ARG A C 1
ATOM 838 O O . ARG A 1 101 ? 21.184 -5.475 -19.418 1.00 36.28 101 ARG A O 1
ATOM 845 N N . ASP A 1 102 ? 21.395 -6.333 -17.334 1.00 36.22 102 ASP A N 1
ATOM 846 C CA . ASP A 1 102 ? 22.251 -5.308 -16.756 1.00 36.22 102 ASP A CA 1
ATOM 847 C C . ASP A 1 102 ? 23.684 -5.537 -17.268 1.00 36.22 102 ASP A C 1
ATOM 849 O O . ASP A 1 102 ? 24.066 -6.670 -17.583 1.00 36.22 102 ASP A O 1
ATOM 853 N N . GLY A 1 103 ? 24.414 -4.448 -17.476 1.00 41.53 103 GLY A N 1
ATOM 854 C CA . GLY A 1 103 ? 25.611 -4.405 -18.307 1.00 41.53 103 GLY A CA 1
ATOM 855 C C . GLY A 1 103 ? 26.766 -5.270 -17.808 1.00 41.53 103 GLY A C 1
ATOM 856 O O . GLY A 1 103 ? 27.064 -5.276 -16.624 1.00 41.53 103 GLY A O 1
ATOM 857 N N . ASP A 1 104 ? 27.460 -5.927 -18.739 1.00 40.03 104 ASP A N 1
ATOM 858 C CA . ASP A 1 104 ? 28.914 -6.094 -18.673 1.00 40.03 104 ASP A CA 1
ATOM 859 C C . ASP A 1 104 ? 29.450 -6.586 -20.029 1.00 40.03 104 ASP A C 1
ATOM 861 O O . ASP A 1 104 ? 28.893 -7.505 -20.641 1.00 40.03 104 ASP A O 1
ATOM 865 N N . GLY A 1 105 ? 30.540 -5.991 -20.514 1.00 44.97 105 GLY A N 1
ATOM 866 C CA . GLY A 1 105 ? 31.263 -6.484 -21.691 1.00 44.97 105 GLY A CA 1
ATOM 867 C C . GLY A 1 105 ? 31.824 -7.895 -21.473 1.00 44.97 105 GLY A C 1
ATOM 868 O O . GLY A 1 105 ? 31.944 -8.660 -22.432 1.00 44.97 105 GLY A O 1
ATOM 869 N N . ASP A 1 106 ? 32.053 -8.271 -20.212 1.00 48.28 106 ASP A N 1
ATOM 870 C CA . ASP A 1 106 ? 32.537 -9.591 -19.797 1.00 48.28 106 ASP A CA 1
ATOM 871 C C . ASP A 1 106 ? 31.483 -10.699 -19.993 1.00 48.28 106 ASP A C 1
ATOM 873 O O . ASP A 1 106 ? 31.788 -11.813 -20.427 1.00 48.28 106 ASP A O 1
ATOM 877 N N . ALA A 1 107 ? 30.194 -10.375 -19.836 1.00 50.25 107 ALA A N 1
ATOM 878 C CA . ALA A 1 107 ? 29.096 -11.327 -20.014 1.00 50.25 107 ALA A CA 1
ATOM 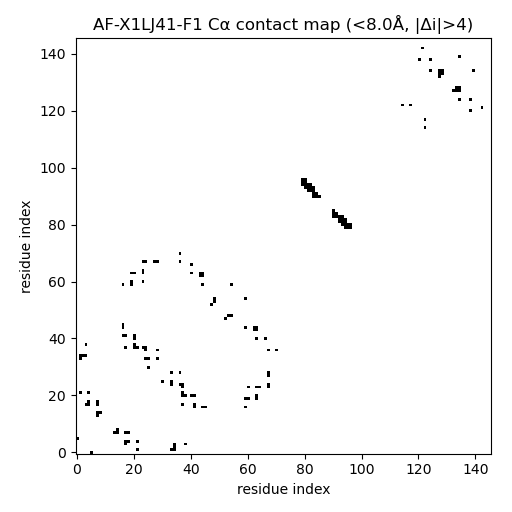879 C C . ALA A 1 107 ? 28.858 -11.745 -21.481 1.00 50.25 107 ALA A C 1
ATOM 881 O O . ALA A 1 107 ? 28.054 -12.648 -21.735 1.00 50.25 107 ALA A O 1
ATOM 882 N N . ARG A 1 108 ? 29.473 -11.072 -22.471 1.00 47.72 108 ARG A N 1
ATOM 883 C CA . ARG A 1 108 ? 29.464 -11.508 -23.888 1.00 47.72 108 ARG A CA 1
ATOM 884 C C . ARG A 1 108 ? 30.554 -12.546 -24.164 1.00 47.72 108 ARG A C 1
ATOM 886 O O . ARG A 1 108 ? 30.329 -13.477 -24.939 1.00 47.72 108 ARG A O 1
ATOM 893 N N . LEU A 1 109 ? 31.709 -12.412 -23.512 1.00 48.09 109 LEU A N 1
ATOM 894 C CA . LEU A 1 109 ? 32.782 -13.407 -23.569 1.00 48.09 109 LEU A CA 1
ATOM 895 C C . LEU A 1 109 ? 32.350 -14.701 -22.873 1.00 48.09 109 LEU A C 1
ATOM 897 O O . LEU A 1 109 ? 32.523 -15.787 -23.430 1.00 48.09 109 LEU A O 1
ATOM 901 N N . ASP A 1 110 ? 31.672 -14.586 -21.731 1.00 53.91 110 ASP A N 1
ATOM 902 C CA . ASP A 1 110 ? 31.152 -15.744 -21.002 1.00 53.91 110 ASP A CA 1
ATOM 903 C C . ASP A 1 110 ? 30.059 -16.494 -21.788 1.00 53.91 110 ASP A C 1
ATOM 905 O O . ASP A 1 110 ? 30.040 -17.724 -21.831 1.00 53.91 110 ASP A O 1
ATOM 909 N N . THR A 1 111 ? 29.207 -15.786 -22.543 1.00 55.88 111 THR A N 1
ATOM 910 C CA . THR A 1 111 ? 28.218 -16.451 -23.410 1.00 55.88 111 THR A CA 1
ATOM 911 C C . THR A 1 111 ? 28.837 -17.229 -24.555 1.00 55.88 111 THR A C 1
ATOM 913 O O . THR A 1 111 ? 28.340 -18.302 -24.867 1.00 55.88 111 THR A O 1
ATOM 916 N N . ASN A 1 112 ? 29.920 -16.745 -25.169 1.00 61.03 112 ASN A N 1
ATOM 917 C CA . ASN A 1 112 ? 30.594 -17.509 -26.222 1.00 61.03 112 ASN A CA 1
ATOM 918 C C . ASN A 1 112 ? 31.248 -18.770 -25.648 1.00 61.03 112 ASN A C 1
ATOM 920 O O . ASN A 1 112 ? 31.182 -19.835 -26.258 1.00 61.03 112 ASN A O 1
ATOM 924 N N . THR A 1 113 ? 31.811 -18.660 -24.445 1.00 59.53 113 THR A N 1
ATOM 925 C CA . THR A 1 113 ? 32.426 -19.784 -23.730 1.00 59.53 113 THR A CA 1
ATOM 926 C C . THR A 1 113 ? 31.375 -20.809 -23.292 1.00 59.53 113 THR A C 1
ATOM 928 O O . THR A 1 113 ? 31.570 -22.007 -23.465 1.00 59.53 113 THR A O 1
ATOM 931 N N . THR A 1 114 ? 30.215 -20.351 -22.816 1.00 61.94 114 THR A N 1
ATOM 932 C CA . THR A 1 114 ? 29.092 -21.211 -22.411 1.00 61.94 114 THR A CA 1
ATOM 933 C C . THR A 1 114 ? 28.368 -21.821 -23.614 1.00 61.94 114 THR A C 1
ATOM 935 O O . THR A 1 114 ? 27.974 -22.979 -23.577 1.00 61.94 114 THR A O 1
ATOM 938 N N . LEU A 1 115 ? 28.220 -21.093 -24.725 1.00 63.84 115 LEU A N 1
ATOM 939 C CA . LEU A 1 115 ? 27.692 -21.664 -25.968 1.00 63.84 115 LEU A CA 1
ATOM 940 C C . LEU A 1 115 ? 28.624 -22.750 -26.512 1.00 63.84 115 LEU A C 1
ATOM 942 O O . LEU A 1 115 ? 28.136 -23.759 -27.007 1.00 63.84 115 LEU A O 1
ATOM 946 N N . ALA A 1 116 ? 29.943 -22.590 -26.362 1.00 68.38 116 ALA A N 1
ATOM 947 C CA . ALA A 1 116 ? 30.919 -23.595 -26.778 1.00 68.38 116 ALA A CA 1
ATOM 948 C C . ALA A 1 116 ? 30.870 -24.893 -25.948 1.00 68.38 116 ALA A C 1
ATOM 950 O O . ALA A 1 116 ? 31.365 -25.919 -26.413 1.00 68.38 116 ALA A O 1
ATOM 951 N N . THR A 1 117 ? 30.272 -24.887 -24.748 1.00 76.56 117 THR A N 1
ATOM 952 C CA . THR A 1 117 ? 30.066 -26.109 -23.947 1.00 76.56 117 THR A CA 1
ATOM 953 C C . THR A 1 117 ? 28.754 -26.827 -24.269 1.00 76.56 117 THR A C 1
ATOM 955 O O . THR A 1 117 ? 28.555 -27.962 -23.828 1.00 76.56 117 THR A O 1
ATOM 958 N N . LEU A 1 118 ? 27.859 -26.210 -25.050 1.00 79.31 118 LEU A N 1
ATOM 959 C CA . LEU A 1 118 ? 26.590 -26.819 -25.433 1.00 79.31 118 LEU A CA 1
ATOM 960 C C . LEU A 1 118 ? 26.740 -27.754 -26.646 1.00 79.31 118 LEU A C 1
ATOM 962 O O . LEU A 1 118 ? 27.519 -27.483 -27.560 1.00 79.31 118 LEU A O 1
ATOM 966 N N . PRO A 1 119 ? 25.937 -28.834 -26.714 1.00 81.38 119 PRO A N 1
ATOM 967 C CA . PRO A 1 119 ? 25.821 -29.654 -27.910 1.00 81.38 119 PRO A CA 1
ATOM 968 C C . PRO A 1 119 ? 25.453 -28.815 -29.134 1.00 81.38 119 PRO A C 1
ATOM 970 O O . PRO A 1 119 ? 24.497 -28.040 -29.107 1.00 81.38 119 PRO A O 1
ATOM 973 N N . GLU A 1 120 ? 26.149 -29.044 -30.244 1.00 78.75 120 GLU A N 1
ATOM 974 C CA . GLU A 1 120 ? 26.017 -28.257 -31.475 1.00 78.75 120 GLU A CA 1
ATOM 975 C C . GLU A 1 120 ? 24.579 -28.206 -32.024 1.00 78.75 120 GLU A C 1
ATOM 977 O O . GLU A 1 120 ? 24.141 -27.196 -32.575 1.00 78.75 120 GLU A O 1
ATOM 982 N N . ARG A 1 121 ? 23.784 -29.254 -31.768 1.00 78.31 121 ARG A N 1
ATOM 983 C CA . ARG A 1 121 ? 22.349 -29.271 -32.086 1.00 78.31 121 ARG A CA 1
ATOM 984 C C . ARG A 1 121 ? 21.542 -28.207 -31.338 1.00 78.31 121 ARG A C 1
ATOM 986 O O . ARG A 1 121 ? 20.629 -27.641 -31.928 1.00 78.31 121 ARG A O 1
ATOM 993 N N . LEU A 1 122 ? 21.855 -27.907 -30.077 1.00 80.38 122 LEU A N 1
ATOM 994 C CA . LEU A 1 122 ? 21.169 -26.845 -29.328 1.00 80.38 122 LEU A CA 1
ATOM 995 C C . LEU A 1 122 ? 21.542 -25.456 -29.842 1.00 80.38 122 LEU A C 1
ATOM 997 O O . LEU A 1 122 ? 20.676 -24.588 -29.915 1.00 80.38 122 LEU A O 1
ATOM 1001 N N . ILE A 1 123 ? 22.796 -25.267 -30.258 1.00 79.88 123 ILE A N 1
ATOM 1002 C CA . ILE A 1 123 ? 23.258 -24.013 -30.863 1.00 79.88 123 ILE A CA 1
ATOM 1003 C C . ILE A 1 123 ? 22.483 -23.757 -32.164 1.00 79.88 123 ILE A C 1
ATOM 1005 O O . ILE A 1 123 ? 21.924 -22.680 -32.363 1.00 79.88 123 ILE A O 1
ATOM 1009 N N . GLN A 1 124 ? 22.348 -24.782 -33.012 1.00 80.56 124 GLN A N 1
ATOM 1010 C CA . GLN A 1 124 ? 21.571 -24.707 -34.254 1.00 80.56 124 GLN A CA 1
ATOM 1011 C C . GLN A 1 124 ? 20.081 -24.426 -34.008 1.00 80.56 124 GLN A C 1
ATOM 1013 O O . GLN A 1 124 ? 19.485 -23.618 -34.720 1.00 80.56 124 GLN A O 1
ATOM 1018 N N . ILE A 1 125 ? 19.475 -25.047 -32.990 1.00 81.38 125 ILE A N 1
ATOM 1019 C CA . ILE A 1 125 ? 18.088 -24.765 -32.580 1.00 81.38 125 ILE A CA 1
ATOM 1020 C C . ILE A 1 125 ? 17.944 -23.309 -32.118 1.00 81.38 125 ILE A C 1
ATOM 1022 O O . ILE A 1 125 ? 16.992 -22.637 -32.516 1.00 81.38 125 ILE A O 1
ATOM 1026 N N . GLY A 1 126 ? 18.905 -22.805 -31.340 1.00 79.12 126 GLY A N 1
ATOM 1027 C CA . GLY A 1 126 ? 18.952 -21.411 -30.902 1.00 79.12 126 GLY A CA 1
ATOM 1028 C C . GLY A 1 126 ? 19.001 -20.428 -32.073 1.00 79.12 126 GLY A C 1
ATOM 1029 O O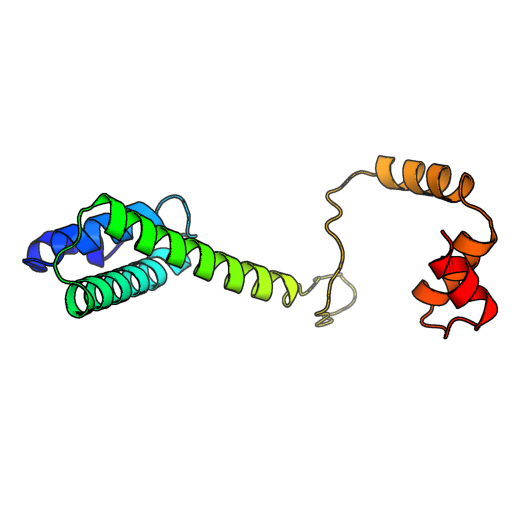 . GLY A 1 126 ? 18.224 -19.476 -32.100 1.00 79.12 126 GLY A O 1
ATOM 1030 N N . HIS A 1 127 ? 19.833 -20.694 -33.084 1.00 80.94 127 HIS A N 1
ATOM 1031 C CA . HIS A 1 127 ? 19.889 -19.869 -34.296 1.00 80.94 127 HIS A CA 1
ATOM 1032 C C . HIS A 1 127 ? 18.574 -19.878 -35.086 1.00 80.94 127 HIS A C 1
ATOM 1034 O O . HIS A 1 127 ? 18.120 -18.819 -35.514 1.00 80.94 127 HIS A O 1
ATOM 1040 N N . LYS A 1 128 ? 17.919 -21.039 -35.232 1.00 79.19 128 LYS A N 1
ATOM 1041 C CA . LYS A 1 128 ? 16.608 -21.136 -35.902 1.00 79.19 128 LYS A CA 1
ATOM 1042 C C . LYS A 1 128 ? 15.532 -20.330 -35.173 1.00 79.19 128 LYS A C 1
ATOM 1044 O O . LYS A 1 128 ? 14.767 -19.619 -35.816 1.00 79.19 128 LYS A O 1
ATOM 1049 N N . LEU A 1 129 ? 15.504 -20.391 -33.840 1.00 77.56 129 LEU A N 1
ATOM 1050 C CA . LEU A 1 129 ? 14.585 -19.593 -33.021 1.00 77.56 129 LEU A CA 1
ATOM 1051 C C . LEU A 1 129 ? 14.853 -18.089 -33.154 1.00 77.56 129 LEU A C 1
ATOM 1053 O O . LEU A 1 129 ? 13.906 -17.317 -33.285 1.00 77.56 129 LEU A O 1
ATOM 1057 N N . LEU A 1 130 ? 16.126 -17.682 -33.163 1.00 73.50 130 LEU A N 1
ATOM 1058 C CA . LEU A 1 130 ? 16.527 -16.283 -33.326 1.00 73.50 130 LEU A CA 1
ATOM 1059 C C . LEU A 1 130 ? 16.121 -15.721 -34.699 1.00 73.50 130 LEU A C 1
ATOM 1061 O O . LEU A 1 130 ? 15.706 -14.571 -34.797 1.00 73.50 130 LEU A O 1
ATOM 1065 N N . ASN A 1 131 ? 16.185 -16.554 -35.739 1.00 75.81 131 ASN A N 1
ATOM 1066 C CA . ASN A 1 131 ? 15.768 -16.208 -37.098 1.00 75.81 131 ASN A CA 1
ATOM 1067 C C . ASN A 1 131 ? 14.248 -16.345 -37.328 1.00 75.81 131 ASN A C 1
ATOM 1069 O O . ASN A 1 131 ? 13.767 -16.054 -38.421 1.00 75.81 131 ASN A O 1
ATOM 1073 N N . GLY A 1 132 ? 13.481 -16.791 -36.324 1.00 69.31 132 GLY A N 1
ATOM 1074 C CA . GLY A 1 132 ? 12.032 -16.992 -36.433 1.00 69.31 132 GLY A CA 1
ATOM 1075 C C . GLY A 1 132 ? 11.617 -18.199 -37.286 1.00 69.31 132 GLY A C 1
ATOM 1076 O O . GLY A 1 132 ? 10.476 -18.273 -37.741 1.00 69.31 132 GLY A O 1
ATOM 1077 N N . GLU A 1 133 ? 12.521 -19.151 -37.516 1.00 78.75 133 GLU A N 1
ATOM 1078 C CA . GLU A 1 133 ? 12.259 -20.356 -38.300 1.00 78.75 133 GLU A CA 1
ATOM 1079 C C . GLU A 1 133 ? 11.495 -21.413 -37.489 1.00 78.75 133 GLU A C 1
ATOM 1081 O O . GLU A 1 133 ? 11.700 -21.607 -36.287 1.00 78.75 133 GLU A O 1
ATOM 1086 N N . LYS A 1 134 ? 10.616 -22.165 -38.162 1.00 78.75 134 LYS A N 1
ATOM 1087 C CA . LYS A 1 134 ? 9.859 -23.248 -37.527 1.00 78.75 134 LYS A CA 1
ATOM 1088 C C . LYS A 1 134 ? 10.775 -24.445 -37.254 1.00 78.75 134 LYS A C 1
ATOM 1090 O O . LYS A 1 134 ? 11.325 -25.037 -38.179 1.00 78.75 134 LYS A O 1
ATOM 1095 N N . LEU A 1 135 ? 10.889 -24.839 -35.984 1.00 78.31 135 LEU A N 1
ATOM 1096 C CA . LEU A 1 135 ? 11.675 -26.008 -35.581 1.00 78.31 135 LEU A CA 1
ATOM 1097 C C . LEU A 1 135 ? 11.102 -27.304 -36.166 1.00 78.31 135 LEU A C 1
ATOM 1099 O O . LEU A 1 135 ? 9.892 -27.543 -36.100 1.00 78.31 135 LEU A O 1
ATOM 1103 N N . SER A 1 136 ? 11.990 -28.153 -36.683 1.00 79.81 136 SER A N 1
ATOM 1104 C CA . SER A 1 136 ? 11.647 -29.490 -37.175 1.00 79.81 136 SER A CA 1
ATOM 1105 C C . SER A 1 136 ? 11.187 -30.407 -36.033 1.00 79.81 136 SER A C 1
ATOM 1107 O O . SER A 1 136 ? 11.515 -30.176 -34.868 1.00 79.81 136 SER A O 1
ATOM 1109 N N . GLU A 1 137 ? 10.443 -31.474 -36.337 1.00 77.31 137 GLU A N 1
ATOM 1110 C CA . GLU A 1 137 ? 9.973 -32.418 -35.309 1.00 77.31 137 GLU A CA 1
ATOM 1111 C C . GLU A 1 137 ? 11.130 -33.073 -34.540 1.00 77.31 137 GLU A C 1
ATOM 1113 O O . GLU A 1 137 ? 11.049 -33.234 -33.321 1.00 77.31 137 GLU A O 1
ATOM 1118 N N . SER A 1 138 ? 12.244 -33.377 -35.215 1.00 77.00 138 SER A N 1
ATOM 1119 C CA . SER A 1 138 ? 13.446 -33.910 -34.566 1.00 77.00 138 SER A CA 1
ATOM 1120 C C . SER A 1 138 ? 14.079 -32.909 -33.599 1.00 77.00 138 SER A C 1
ATOM 1122 O O . SER A 1 138 ? 14.515 -33.303 -32.518 1.00 77.00 138 SER A O 1
ATOM 1124 N N . ASP A 1 139 ? 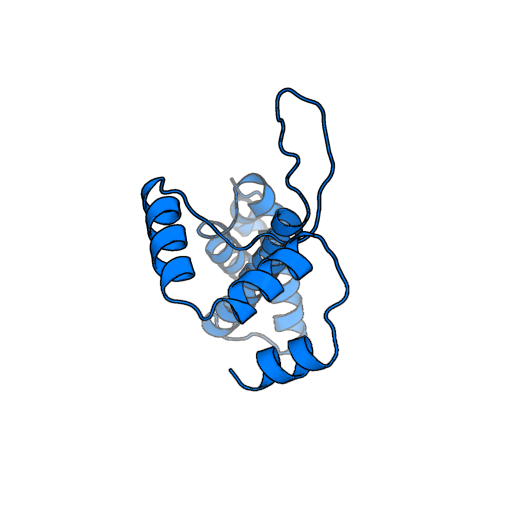14.079 -31.622 -33.954 1.00 79.56 139 ASP A N 1
ATOM 1125 C CA . ASP A 1 139 ? 14.624 -30.543 -33.124 1.00 79.56 139 ASP A CA 1
ATOM 1126 C C . ASP A 1 139 ? 13.734 -30.282 -31.897 1.00 79.56 139 ASP A C 1
ATOM 1128 O O . ASP A 1 139 ? 14.232 -30.107 -30.787 1.00 79.56 139 ASP A O 1
ATOM 1132 N N . GLN A 1 140 ? 12.408 -30.350 -32.061 1.00 75.31 140 GLN A N 1
ATOM 1133 C CA . GLN A 1 140 ? 11.444 -30.224 -30.960 1.00 75.31 140 GLN A CA 1
ATOM 1134 C C . GLN A 1 140 ? 11.505 -31.397 -29.975 1.00 75.31 140 GLN A C 1
ATOM 1136 O O . GLN A 1 140 ? 11.314 -31.214 -28.771 1.00 75.31 140 GLN A O 1
ATOM 1141 N N . VAL A 1 141 ? 11.715 -32.621 -30.471 1.00 79.44 141 VAL A N 1
ATOM 1142 C CA . VAL A 1 141 ? 11.891 -33.806 -29.617 1.00 79.44 141 VAL A CA 1
ATOM 1143 C C . VAL A 1 141 ? 13.214 -33.725 -28.865 1.00 79.44 141 VAL A C 1
ATOM 1145 O O . VAL A 1 141 ? 13.258 -34.075 -27.690 1.00 79.44 141 VAL A O 1
ATOM 1148 N N . TYR A 1 142 ? 14.273 -33.247 -29.518 1.00 77.69 142 TYR A N 1
ATOM 1149 C CA . TYR A 1 142 ? 15.577 -33.068 -28.892 1.00 77.69 142 TYR A CA 1
ATOM 1150 C C . TYR A 1 142 ? 15.543 -31.98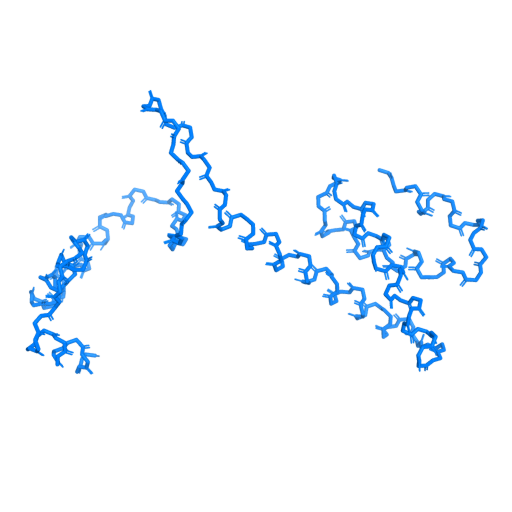8 -27.799 1.00 77.69 142 TYR A C 1
ATOM 1152 O O . TYR A 1 142 ? 15.967 -32.257 -26.681 1.00 77.69 142 TYR A O 1
ATOM 1160 N N . TRP A 1 143 ? 14.927 -30.831 -28.071 1.00 71.62 143 TRP A N 1
ATOM 1161 C CA . TRP A 1 143 ? 14.742 -29.754 -27.087 1.00 71.62 143 TRP A CA 1
ATOM 1162 C C . TRP A 1 143 ? 13.957 -30.197 -25.846 1.00 71.62 143 TRP A C 1
ATOM 1164 O O . TRP A 1 143 ? 14.267 -29.781 -24.740 1.00 71.62 143 TRP A O 1
ATOM 1174 N N . ARG A 1 144 ? 12.952 -31.067 -26.010 1.00 72.50 144 ARG A N 1
ATOM 1175 C CA . ARG A 1 144 ? 12.140 -31.583 -24.892 1.00 72.50 144 ARG A CA 1
ATOM 1176 C C . ARG A 1 144 ? 12.832 -32.648 -24.035 1.00 72.50 144 ARG A C 1
ATOM 1178 O O . ARG A 1 144 ? 12.288 -33.003 -22.994 1.00 72.50 144 ARG A O 1
ATOM 1185 N N . ARG A 1 145 ? 13.944 -33.224 -24.500 1.00 71.75 145 ARG A N 1
ATOM 1186 C CA . ARG A 1 145 ? 14.685 -34.286 -23.793 1.00 71.75 145 ARG A CA 1
ATOM 1187 C C . ARG A 1 145 ? 15.835 -33.755 -22.935 1.00 71.75 145 ARG A C 1
ATOM 1189 O O . ARG A 1 145 ? 16.347 -34.526 -22.128 1.00 71.75 145 ARG A O 1
ATOM 1196 N N . GLN A 1 146 ? 16.248 -32.513 -23.168 1.00 59.53 146 GLN A N 1
ATOM 1197 C CA . GLN A 1 146 ? 17.273 -31.807 -22.403 1.00 59.53 146 GLN A CA 1
ATOM 1198 C C . GLN A 1 146 ? 16.660 -31.210 -21.133 1.00 59.53 146 GLN A C 1
ATOM 1200 O O . GLN A 1 146 ? 17.356 -31.231 -20.097 1.00 59.53 146 GLN A O 1
#

Mean predicted aligned error: 17.05 Å

Organism: NCBI:txid412755

Nearest PDB structures (foldseek):
  1or7-assembly3_A  TM=3.812E-01  e=7.024E-02  Escherichia coli
  1or7-assembly3_B  TM=3.882E-01  e=9.930E-02  Escherichia coli
  6tye-assembly1_F  TM=3.746E-01  e=1.052E-01  Mycobacterium tuberculosis
  7udi-assembly1_A  TM=6.188E-01  e=9.985E-01  Deinococcus radiodurans

InterPro domains:
  IPR007627 RNA polymerase sigma-70 region 2 [PF04542] (31-73)
  IPR013325 RNA polymerase sigma factor, region 2 [SSF88946] (30-87)

Radius of gyration: 24.94 Å; Cα contacts (8 Å, |Δi|>4): 91; chains: 1; bounding box: 50×54×52 Å

pLDDT: mean 75.92, std 19.75, range [31.22, 96.0]

Solvent-accessible surface area (backbone atoms only — not comparable to full-atom values): 8811 Å² total; per-residue (Å²): 133,56,68,66,64,74,47,27,85,78,47,61,94,44,31,70,46,44,55,47,17,49,66,55,27,70,90,72,41,62,83,90,52,29,60,63,53,26,53,53,32,33,55,51,49,49,54,46,32,72,75,70,40,90,67,58,69,70,58,54,48,50,55,35,49,53,49,54,54,51,52,50,54,50,52,53,52,48,54,56,47,60,51,74,60,88,50,100,82,61,88,51,89,62,60,76,81,76,81,92,76,78,89,56,82,65,63,56,56,51,47,56,57,55,55,69,72,47,61,68,68,57,55,54,51,51,52,36,55,75,73,69,48,84,77,50,73,71,54,53,55,52,64,72,71,112

Foldseek 3Di:
DAPCQVCLVVVPPLSLQLVLLLVLQVVQHDPVCSNVLSVVLSVQLVVVCVVPNDDDSVVSNVSSNVSSVVVVVVVVVVVQQDDFPPDPPDTDRDHDDDPDDDDDPVVVVVVVVVLVPDDPLVVVVVVCVVVVHDDDPVSVVVVVVD

Sequence (146 aa):
MSWLYEHREQLDGLKPLVEIAHWAVIPHVPPEDQDDVEQEIVIRLLQTVEKYGNKGKAYLKAVARYRIYAYYRVEYQRKRLCYIDESEGGERAGGTLVFLRDGDGDARLDTNTTLATLPERLIQIGHKLLNGEKLSESDQVYWRRQ